Protein AF-A0A7S0MS37-F1 (afdb_monomer_lite)

Foldseek 3Di:
DDDDDDDDDDPPDDDPPDPPPPPPPPPDDPVLLVLLVVLLVLLVVLLVLLVVLLVVLVVLVVVQVPPPDPPHPDPVSLVSSLVSLVSSQVSLVSSVVSCVSSVVPVCPVSSVVSNVSSVVSNVVSVVVVVVVVVVVVVVVVVVVVVVD

Secondary structure (DSSP, 8-state):
-----------------------------HHHHHHHHHHHHHHHHHHHHHHHHHHHHHHHHHGGG-TTSS--S-HHHHHHHHHHHHHHHHHHHHHHHHHHHHT-GGGHHHHHHHHHHHHHHHHHHHHHHHHHHHHHHHHHHHHHHTT-

Organism: NCBI:txid233186

Radius of gyration: 31.48 Å; chains: 1; bounding box: 55×52×124 Å

Structure (mmCIF, N/CA/C/O backbone):
data_AF-A0A7S0MS37-F1
#
_entry.id   AF-A0A7S0MS37-F1
#
loop_
_atom_site.group_PDB
_atom_site.id
_atom_site.type_symbol
_atom_site.label_atom_id
_atom_site.label_alt_id
_atom_site.label_comp_id
_atom_site.label_asym_id
_atom_site.label_entity_id
_atom_site.label_seq_id
_atom_site.pdbx_PDB_ins_code
_atom_site.Cartn_x
_atom_site.Cartn_y
_atom_site.Cartn_z
_atom_site.occupancy
_atom_site.B_iso_or_equiv
_atom_site.auth_seq_id
_atom_site.auth_comp_id
_atom_site.auth_asym_id
_atom_site.auth_atom_id
_atom_site.pdbx_PDB_model_num
ATOM 1 N N . MET A 1 1 ? -21.665 42.068 79.254 1.00 34.69 1 MET A N 1
ATOM 2 C CA . MET A 1 1 ? -20.291 41.820 78.763 1.00 34.69 1 MET A CA 1
ATOM 3 C C . MET A 1 1 ? -20.378 41.298 77.334 1.00 34.69 1 MET A C 1
ATOM 5 O O . MET A 1 1 ? -21.134 40.360 77.167 1.00 34.69 1 MET A O 1
ATOM 9 N N . ARG A 1 2 ? -19.624 41.916 76.397 1.00 40.09 2 ARG A N 1
ATOM 10 C CA . ARG A 1 2 ? -19.041 41.404 75.119 1.00 40.09 2 ARG A CA 1
ATOM 11 C C . ARG A 1 2 ? -19.949 40.599 74.156 1.00 40.09 2 ARG A C 1
ATOM 13 O O . ARG A 1 2 ? -20.614 39.679 74.581 1.00 40.09 2 ARG A O 1
ATOM 20 N N . ALA A 1 3 ? -19.958 40.776 72.838 1.00 42.34 3 ALA A N 1
ATOM 21 C CA . ALA A 1 3 ? -19.304 41.685 71.903 1.00 42.34 3 ALA A CA 1
ATOM 22 C C . ALA A 1 3 ? -20.089 41.615 70.571 1.00 42.34 3 ALA A C 1
ATOM 24 O O . ALA A 1 3 ? -20.716 40.607 70.261 1.00 42.34 3 ALA A O 1
ATOM 25 N N . MET A 1 4 ? -20.045 42.704 69.807 1.00 51.28 4 MET A N 1
ATOM 26 C CA . MET A 1 4 ? -20.449 42.795 68.403 1.00 51.28 4 MET A CA 1
ATOM 27 C C . MET A 1 4 ? -19.570 41.873 67.546 1.00 51.28 4 MET A C 1
ATOM 29 O O . MET A 1 4 ? -18.357 42.059 67.563 1.00 51.28 4 MET A O 1
ATOM 33 N N . GLU A 1 5 ? -20.151 41.006 66.714 1.00 50.38 5 GLU A N 1
ATOM 34 C CA . GLU A 1 5 ? -19.481 40.518 65.501 1.00 50.38 5 GLU A CA 1
ATOM 35 C C . GLU A 1 5 ? -20.439 40.553 64.303 1.00 50.38 5 GLU A C 1
ATOM 37 O O . GLU A 1 5 ? -21.486 39.913 64.266 1.00 50.38 5 GLU A O 1
ATOM 42 N N . ARG A 1 6 ? -20.063 41.388 63.328 1.00 50.94 6 ARG A N 1
ATOM 43 C CA . ARG A 1 6 ? -20.602 41.453 61.968 1.00 50.94 6 ARG A CA 1
ATOM 44 C C . ARG A 1 6 ? -19.911 40.383 61.121 1.00 50.94 6 ARG A C 1
ATOM 46 O O . ARG A 1 6 ? -18.690 40.434 61.004 1.00 50.94 6 ARG A O 1
ATOM 53 N N . THR A 1 7 ? -20.663 39.565 60.392 1.00 54.66 7 THR A N 1
ATOM 54 C CA . THR A 1 7 ? -20.154 38.786 59.245 1.00 54.66 7 THR A CA 1
ATOM 55 C C . THR A 1 7 ? -21.229 38.772 58.150 1.00 54.66 7 THR A C 1
ATOM 57 O O . THR A 1 7 ? -22.256 38.121 58.256 1.00 54.66 7 THR A O 1
ATOM 60 N N . ARG A 1 8 ? -21.218 39.796 57.286 1.00 48.25 8 ARG A N 1
ATOM 61 C CA . ARG A 1 8 ? -20.788 39.757 55.870 1.00 48.25 8 ARG A CA 1
ATOM 62 C C . ARG A 1 8 ? -21.558 38.748 55.005 1.00 48.25 8 ARG A C 1
ATOM 64 O O . ARG A 1 8 ? -21.268 37.559 55.018 1.00 48.25 8 ARG A O 1
ATOM 71 N N . ASN A 1 9 ? -22.445 39.296 54.170 1.00 47.72 9 ASN A N 1
ATOM 72 C CA . ASN A 1 9 ? -22.920 38.679 52.934 1.00 47.72 9 ASN A CA 1
ATOM 73 C C . ASN A 1 9 ? -21.711 38.237 52.098 1.00 47.72 9 ASN A C 1
ATOM 75 O O . ASN A 1 9 ? -20.902 39.080 51.706 1.00 47.72 9 ASN A O 1
ATOM 79 N N . VAL A 1 10 ? -21.602 36.942 51.811 1.00 46.31 10 VAL A N 1
ATOM 80 C CA . VAL A 1 10 ? -20.760 36.450 50.721 1.00 46.31 10 VAL A CA 1
ATOM 81 C C . VAL A 1 10 ? -21.680 35.746 49.741 1.00 46.31 10 VAL A C 1
ATOM 83 O O . VAL A 1 10 ? -22.084 34.602 49.928 1.00 46.31 10 VAL A O 1
ATOM 86 N N . ASP A 1 11 ? -22.025 36.501 48.706 1.00 50.56 11 ASP A N 1
ATOM 87 C CA . ASP A 1 11 ? -22.553 36.007 47.448 1.00 50.56 11 ASP A CA 1
ATOM 88 C C . ASP A 1 11 ? -21.433 35.195 46.773 1.00 50.56 11 ASP A C 1
ATOM 90 O O . ASP A 1 11 ? -20.572 35.726 46.071 1.00 50.56 11 ASP A O 1
ATOM 94 N N . ALA A 1 12 ? -21.355 33.907 47.110 1.00 45.94 12 ALA A N 1
ATOM 95 C CA . ALA A 1 12 ? -20.412 32.966 46.525 1.00 45.94 12 ALA A CA 1
ATOM 96 C C . ALA A 1 12 ? -21.139 32.091 45.502 1.00 45.94 12 ALA A C 1
ATOM 98 O O . ALA A 1 12 ? -21.585 30.987 45.796 1.00 45.94 12 ALA A O 1
ATOM 99 N N . GLY A 1 13 ? -21.181 32.583 44.266 1.00 44.72 13 GLY A N 1
ATOM 100 C CA . GLY A 1 13 ? -20.962 31.708 43.119 1.00 44.72 13 GLY A CA 1
ATOM 101 C C . GLY A 1 13 ? -22.169 30.916 42.630 1.00 44.72 13 GLY A C 1
ATOM 102 O O . GLY A 1 13 ? -22.266 29.704 42.789 1.00 44.72 13 GLY A O 1
ATOM 103 N N . SER A 1 14 ? -23.022 31.621 41.893 1.00 47.72 14 SER A N 1
ATOM 104 C CA . SER A 1 14 ? -23.630 31.180 40.633 1.00 47.72 14 SER A CA 1
ATOM 105 C C . SER A 1 14 ? -22.994 29.920 39.994 1.00 47.72 14 SER A C 1
ATOM 107 O O . SER A 1 14 ? -21.791 29.893 39.736 1.00 47.72 14 SER A O 1
ATOM 109 N N . ARG A 1 15 ? -23.858 28.961 39.602 1.00 47.97 15 ARG A N 1
ATOM 110 C CA . ARG A 1 15 ? -23.644 27.810 38.678 1.00 47.97 15 ARG A CA 1
ATOM 111 C C . ARG A 1 15 ? -23.299 26.440 39.288 1.00 47.97 15 ARG A C 1
ATOM 113 O O . ARG A 1 15 ? -22.315 25.819 38.905 1.00 47.97 15 ARG A O 1
ATOM 120 N N . ILE A 1 16 ? -24.226 25.849 40.043 1.00 47.97 16 ILE A N 1
ATOM 121 C CA . ILE A 1 16 ? -24.364 24.375 40.105 1.00 47.97 16 ILE A CA 1
ATOM 122 C C . ILE A 1 16 ? -25.715 24.000 39.487 1.00 47.97 16 ILE A C 1
ATOM 124 O O . ILE A 1 16 ? -26.627 23.494 40.124 1.00 47.97 16 ILE A O 1
ATOM 128 N N . GLY A 1 17 ? -25.880 24.372 38.220 1.00 49.25 17 GLY A N 1
ATOM 129 C CA . GLY A 1 17 ? -27.143 24.276 37.494 1.00 49.25 17 GLY A CA 1
ATOM 130 C C . GLY A 1 17 ? -26.893 24.152 36.000 1.00 49.25 17 GLY A C 1
ATOM 131 O O . GLY A 1 17 ? -27.207 25.061 35.241 1.00 49.25 17 GLY A O 1
ATOM 132 N N . ARG A 1 18 ? -26.225 23.066 35.598 1.00 45.88 18 ARG A N 1
ATOM 133 C CA . ARG A 1 18 ? -26.276 22.440 34.262 1.00 45.88 18 ARG A CA 1
ATOM 134 C C . ARG A 1 18 ? -25.324 21.249 34.273 1.00 45.88 18 ARG A C 1
ATOM 136 O O . ARG A 1 18 ? -24.188 21.331 33.810 1.00 45.88 18 ARG A O 1
ATOM 143 N N . VAL A 1 19 ? -25.800 20.118 34.786 1.00 50.22 19 VAL A N 1
ATOM 144 C CA . VAL A 1 19 ? -25.269 18.832 34.331 1.00 50.22 19 VAL A CA 1
ATOM 145 C C . VAL A 1 19 ? -25.657 18.767 32.857 1.00 50.22 19 VAL A C 1
ATOM 147 O O . VAL A 1 19 ? -26.817 18.539 32.525 1.00 50.22 19 VAL A O 1
ATOM 150 N N . LYS A 1 20 ? -24.719 19.095 31.958 1.00 54.03 20 LYS A N 1
ATOM 151 C CA . LYS A 1 20 ? -24.870 18.738 30.544 1.00 54.03 20 LYS A CA 1
ATOM 152 C C . LYS A 1 20 ? -25.199 17.241 30.534 1.00 54.03 20 LYS A C 1
ATOM 154 O O . LYS A 1 20 ? -24.510 16.516 31.257 1.00 54.03 20 LYS A O 1
ATOM 159 N N . PRO A 1 21 ? -26.222 16.768 29.800 1.00 43.91 21 PRO A N 1
ATOM 160 C CA . PRO A 1 21 ? -26.435 15.335 29.679 1.00 43.91 21 PRO A CA 1
ATOM 161 C C . PRO A 1 21 ? -25.103 14.749 29.219 1.00 43.91 21 PRO A C 1
ATOM 163 O O . PRO A 1 21 ? -24.584 15.161 28.180 1.00 43.91 21 PRO A O 1
ATOM 166 N N . LYS A 1 22 ? -24.494 13.881 30.043 1.00 50.97 22 LYS A N 1
ATOM 167 C CA . LYS A 1 22 ? -23.395 13.037 29.581 1.00 50.97 22 LYS A CA 1
ATOM 168 C C . LYS A 1 22 ? -23.957 12.381 28.335 1.00 50.97 22 LYS A C 1
ATOM 170 O O . LYS A 1 22 ? -24.930 11.637 28.437 1.00 50.97 22 LYS A O 1
ATOM 175 N N . THR A 1 23 ? -23.420 12.751 27.178 1.00 46.72 23 THR A N 1
ATOM 176 C CA . THR A 1 23 ? -23.654 12.054 25.923 1.00 46.72 23 THR A CA 1
ATOM 177 C C . THR A 1 23 ? -23.518 10.586 26.277 1.00 46.72 23 THR A C 1
ATOM 179 O O . THR A 1 23 ? -22.459 10.191 26.766 1.00 46.72 23 THR A O 1
ATOM 182 N N . LEU A 1 24 ? -24.622 9.840 26.194 1.00 49.78 24 LEU A N 1
ATOM 183 C CA . LEU A 1 24 ? -24.645 8.407 26.441 1.00 49.78 24 LEU A CA 1
ATOM 184 C C . LEU A 1 24 ? -23.620 7.819 25.480 1.00 49.78 24 LEU A C 1
ATOM 186 O O . LEU A 1 24 ? -23.894 7.642 24.296 1.00 49.78 24 LEU A O 1
ATOM 190 N N . THR A 1 25 ? -22.402 7.609 25.973 1.00 58.94 25 THR A N 1
ATOM 191 C CA . THR A 1 25 ? -21.434 6.753 25.314 1.00 58.94 25 THR A CA 1
ATOM 192 C C . THR A 1 25 ? -22.172 5.442 25.103 1.00 58.94 25 THR A C 1
ATOM 194 O O . THR A 1 25 ? -22.705 4.925 26.092 1.00 58.94 25 THR A O 1
ATOM 197 N N . PRO A 1 26 ? -22.287 4.950 23.860 1.00 60.97 26 PRO A N 1
ATOM 198 C CA . PRO A 1 26 ? -22.947 3.682 23.608 1.00 60.97 26 PRO A CA 1
ATOM 199 C C . PRO A 1 26 ? -22.346 2.644 24.558 1.00 60.97 26 PRO A C 1
ATOM 201 O O . PRO A 1 26 ? -21.131 2.442 24.582 1.00 60.97 26 PRO A O 1
ATOM 204 N N . GLN A 1 27 ? -23.185 2.089 25.434 1.00 70.38 27 GLN A N 1
ATOM 205 C CA . GLN A 1 27 ? -22.766 1.070 26.387 1.00 70.38 27 GLN A CA 1
ATOM 206 C C . GLN A 1 27 ? -22.578 -0.223 25.602 1.00 70.38 27 GLN A C 1
ATOM 208 O O . GLN A 1 27 ? -23.505 -1.007 25.434 1.00 70.38 27 GLN A O 1
ATOM 213 N N . PHE A 1 28 ? -21.381 -0.396 25.054 1.00 72.25 28 PHE A N 1
ATOM 214 C CA . PHE A 1 28 ? -20.984 -1.640 24.414 1.00 72.25 28 PHE A CA 1
ATOM 215 C C . PHE A 1 28 ? -20.795 -2.715 25.475 1.00 72.25 28 PHE A C 1
ATOM 217 O O . PHE A 1 28 ? -20.225 -2.447 26.539 1.00 72.25 28 PHE A O 1
ATOM 224 N N . THR A 1 29 ? -21.235 -3.933 25.167 1.00 85.75 29 THR A N 1
ATOM 225 C CA . THR A 1 29 ? -20.902 -5.103 25.982 1.00 85.75 29 THR A CA 1
ATOM 226 C C . THR A 1 29 ? -19.388 -5.313 25.977 1.00 85.75 29 THR A C 1
ATOM 228 O O . THR A 1 29 ? -18.695 -4.890 25.049 1.00 85.75 29 THR A O 1
ATOM 231 N N . PHE A 1 30 ? -18.858 -5.970 27.009 1.00 86.19 30 PHE A N 1
ATOM 232 C CA . PHE A 1 30 ? -17.431 -6.302 27.076 1.00 86.19 30 PHE A CA 1
ATOM 233 C C . PHE A 1 30 ? -16.959 -7.040 25.808 1.00 86.19 30 PHE A C 1
ATOM 235 O O . PHE A 1 30 ? -15.959 -6.659 25.209 1.00 86.19 30 PHE A O 1
ATOM 242 N N . GLU A 1 31 ? -17.747 -8.006 25.329 1.00 87.19 31 GLU A N 1
ATOM 243 C CA . GLU A 1 31 ? -17.465 -8.755 24.096 1.00 87.19 31 GLU A CA 1
ATOM 244 C C . GLU A 1 31 ? -17.419 -7.875 22.837 1.00 87.19 31 GLU A C 1
ATOM 246 O O . GLU A 1 31 ? -16.690 -8.165 21.887 1.00 87.19 31 GLU A O 1
ATOM 251 N N . GLU A 1 32 ? -18.225 -6.814 22.778 1.00 86.81 32 GLU A N 1
ATOM 252 C CA . GLU A 1 32 ? -18.207 -5.883 21.651 1.00 86.81 32 GLU A CA 1
ATOM 253 C C . GLU A 1 32 ? -17.010 -4.927 21.733 1.00 86.81 32 GLU A C 1
ATOM 255 O O . GLU A 1 32 ? -16.397 -4.618 20.709 1.00 86.81 32 GLU A O 1
ATOM 260 N N . GLN A 1 33 ? -16.624 -4.507 22.941 1.00 87.12 33 GLN A N 1
ATOM 261 C CA . GLN A 1 33 ? -15.400 -3.730 23.154 1.00 87.12 33 GLN A CA 1
ATOM 262 C C . GLN A 1 33 ? -14.157 -4.533 22.757 1.00 87.12 33 GLN A C 1
ATOM 264 O O . GLN A 1 33 ? -13.297 -4.008 22.051 1.00 87.12 33 GLN A O 1
ATOM 269 N N . GLU A 1 34 ? -14.093 -5.810 23.135 1.00 89.81 34 GLU A N 1
ATOM 270 C CA . GLU A 1 34 ? -12.997 -6.710 22.772 1.00 89.81 34 GLU A CA 1
ATOM 271 C C . GLU A 1 34 ? -12.906 -6.912 21.253 1.00 89.81 34 GLU A C 1
ATOM 273 O O . GLU A 1 34 ? -11.831 -6.762 20.669 1.00 89.81 34 GLU A O 1
ATOM 278 N N . ARG A 1 35 ? -14.041 -7.153 20.578 1.00 89.25 35 ARG A N 1
ATOM 279 C CA . ARG A 1 35 ? -14.087 -7.264 19.109 1.00 89.25 35 ARG A CA 1
ATOM 280 C C . ARG A 1 35 ? -13.595 -5.999 18.409 1.00 89.25 35 ARG A C 1
ATOM 282 O O . ARG A 1 35 ? -12.826 -6.094 17.455 1.00 89.25 35 ARG A O 1
ATOM 289 N N . ARG A 1 36 ? -14.004 -4.820 18.884 1.00 89.81 36 ARG A N 1
ATOM 290 C CA . ARG A 1 36 ? -13.562 -3.531 18.323 1.00 89.81 36 ARG A CA 1
ATOM 291 C C . ARG A 1 36 ? -12.080 -3.274 18.571 1.00 89.81 36 ARG A C 1
ATOM 293 O O . ARG A 1 36 ? -11.400 -2.773 17.681 1.00 89.81 36 ARG A O 1
ATOM 300 N N . PHE A 1 37 ? -11.577 -3.624 19.753 1.00 91.06 37 PHE A N 1
ATOM 301 C CA . PHE A 1 37 ? -10.155 -3.513 20.067 1.00 91.06 37 PHE A CA 1
ATOM 302 C C . PHE A 1 37 ? -9.316 -4.420 19.164 1.00 91.06 37 PHE A C 1
ATOM 304 O O . PHE A 1 37 ? -8.343 -3.959 18.570 1.00 91.06 37 PHE A O 1
ATOM 311 N N . LYS A 1 38 ? -9.739 -5.677 18.986 1.00 94.31 38 LYS A N 1
ATOM 312 C CA . LYS A 1 38 ? -9.078 -6.617 18.079 1.00 94.31 38 LYS A CA 1
ATOM 313 C C . LYS A 1 38 ? -9.073 -6.106 16.639 1.00 94.31 38 LYS A C 1
ATOM 315 O O . LYS A 1 38 ? -8.008 -6.030 16.043 1.00 94.31 38 LYS A O 1
ATOM 320 N N . ALA A 1 39 ? -10.221 -5.660 16.125 1.00 91.94 39 ALA A N 1
ATOM 321 C CA . ALA A 1 39 ? -10.306 -5.074 14.787 1.00 91.94 39 ALA A CA 1
ATOM 322 C C . ALA A 1 39 ? -9.377 -3.856 14.634 1.00 91.94 39 ALA A C 1
ATOM 324 O O . ALA A 1 39 ? -8.700 -3.708 13.623 1.00 91.94 39 ALA A O 1
ATOM 325 N N . ARG A 1 40 ? -9.266 -3.000 15.657 1.00 94.12 40 ARG A N 1
ATOM 326 C CA . ARG A 1 40 ? -8.321 -1.874 15.629 1.00 94.12 40 ARG A CA 1
ATOM 327 C C . ARG A 1 40 ? -6.870 -2.350 15.547 1.00 94.12 40 ARG A C 1
ATOM 329 O O . ARG A 1 40 ? -6.130 -1.834 14.717 1.00 94.12 40 ARG A O 1
ATOM 336 N N . SER A 1 41 ? -6.486 -3.312 16.383 1.00 95.38 41 SER A N 1
ATOM 337 C CA . SER A 1 41 ? -5.135 -3.885 16.387 1.00 95.38 41 SER A CA 1
ATOM 338 C C . SER A 1 41 ? -4.800 -4.554 15.053 1.00 95.38 41 SER A C 1
ATOM 340 O O . SER A 1 41 ? -3.712 -4.354 14.521 1.00 95.38 41 SER A O 1
ATOM 342 N N . ASP A 1 42 ? -5.744 -5.308 14.486 1.00 95.81 42 ASP A N 1
ATOM 343 C CA . ASP A 1 42 ? -5.586 -5.950 13.181 1.00 95.81 42 ASP A CA 1
ATOM 344 C C . ASP A 1 42 ? -5.413 -4.888 12.083 1.00 95.81 42 ASP A C 1
ATOM 346 O O . ASP A 1 42 ? -4.531 -5.011 11.237 1.00 95.81 42 ASP A O 1
ATOM 350 N N . GLY A 1 43 ? -6.192 -3.801 12.122 1.00 94.38 43 GLY A N 1
ATOM 351 C CA . GLY A 1 43 ? -6.046 -2.675 11.198 1.00 94.38 43 GLY A CA 1
ATOM 352 C C . GLY A 1 43 ? -4.685 -1.978 11.293 1.00 94.38 43 GLY A C 1
ATOM 353 O O . GLY A 1 43 ? -4.090 -1.655 10.265 1.00 94.38 43 GLY A O 1
ATOM 354 N N . GLU A 1 44 ? -4.158 -1.777 12.505 1.00 94.31 44 GLU A N 1
ATOM 355 C CA . GLU A 1 44 ? -2.816 -1.210 12.713 1.00 94.31 44 GLU A CA 1
ATOM 356 C C . GLU A 1 44 ? -1.736 -2.113 12.111 1.00 94.31 44 GLU A C 1
ATOM 358 O O . GLU A 1 44 ? -0.896 -1.635 11.349 1.00 94.31 44 GLU A O 1
ATOM 363 N N . HIS A 1 45 ? -1.827 -3.422 12.347 1.00 96.56 45 HIS A N 1
ATOM 364 C CA . HIS A 1 45 ? -0.895 -4.387 11.771 1.00 96.56 45 HIS A CA 1
ATOM 365 C C . HIS A 1 45 ? -0.924 -4.391 10.234 1.00 96.56 45 HIS A C 1
ATOM 367 O O . HIS A 1 45 ? 0.120 -4.444 9.585 1.00 96.56 45 HIS A O 1
ATOM 373 N N . ARG A 1 46 ? -2.111 -4.277 9.627 1.00 95.25 46 ARG A N 1
ATOM 374 C CA . ARG A 1 46 ? -2.254 -4.193 8.164 1.00 95.25 46 ARG A CA 1
ATOM 375 C C . ARG A 1 46 ? -1.627 -2.925 7.587 1.00 95.25 46 ARG A C 1
ATOM 377 O O . ARG A 1 46 ? -0.993 -2.991 6.538 1.00 95.25 46 ARG A O 1
ATOM 384 N N . ILE A 1 47 ? -1.728 -1.789 8.276 1.00 94.25 47 ILE A N 1
ATOM 385 C CA . ILE A 1 47 ? -1.026 -0.562 7.864 1.00 94.25 47 ILE A CA 1
ATOM 386 C C . ILE A 1 47 ? 0.490 -0.721 7.957 1.00 94.25 47 ILE A C 1
ATOM 388 O O . ILE A 1 47 ? 1.203 -0.282 7.056 1.00 94.25 47 ILE A O 1
ATOM 392 N N . GLU A 1 48 ? 0.999 -1.347 9.016 1.00 95.25 48 GLU A N 1
ATOM 393 C CA . GLU A 1 48 ? 2.433 -1.627 9.135 1.00 95.25 48 GLU A CA 1
ATOM 394 C C . GLU A 1 48 ? 2.929 -2.502 7.978 1.00 95.25 48 GLU A C 1
ATOM 396 O O . GLU A 1 48 ? 3.952 -2.189 7.368 1.00 95.25 48 GLU A O 1
ATOM 401 N N . GLN A 1 49 ? 2.172 -3.543 7.618 1.00 95.88 49 GLN A N 1
ATOM 402 C CA . GLN A 1 49 ? 2.468 -4.388 6.458 1.00 95.88 49 GLN A CA 1
ATOM 403 C C . GLN A 1 49 ? 2.431 -3.598 5.143 1.00 95.88 49 GLN A C 1
ATOM 405 O O . GLN A 1 49 ? 3.351 -3.717 4.335 1.00 95.88 49 GLN A O 1
ATOM 410 N N . ALA A 1 50 ? 1.419 -2.750 4.935 1.00 93.94 50 ALA A N 1
ATOM 411 C CA . ALA A 1 50 ? 1.344 -1.901 3.747 1.00 93.94 50 ALA A CA 1
ATOM 412 C C . ALA A 1 50 ? 2.570 -0.981 3.633 1.00 93.94 50 ALA A C 1
ATOM 414 O O . ALA A 1 50 ? 3.229 -0.946 2.595 1.00 93.94 50 ALA A O 1
ATOM 415 N N . ASN A 1 51 ? 2.935 -0.299 4.720 1.00 93.62 51 ASN A N 1
ATOM 416 C CA . ASN A 1 51 ? 4.117 0.561 4.763 1.00 93.62 51 ASN A CA 1
ATOM 417 C C . ASN A 1 51 ? 5.415 -0.217 4.521 1.00 93.62 51 ASN A C 1
ATOM 419 O O . ASN A 1 51 ? 6.322 0.292 3.861 1.00 93.62 51 ASN A O 1
ATOM 423 N N . HIS A 1 52 ? 5.503 -1.453 5.015 1.00 95.75 52 HIS A N 1
ATOM 424 C CA . HIS A 1 52 ? 6.639 -2.328 4.750 1.00 95.75 52 HIS A CA 1
ATOM 425 C C . HIS A 1 52 ? 6.786 -2.633 3.254 1.00 95.75 52 HIS A C 1
ATOM 427 O O . HIS A 1 52 ? 7.875 -2.468 2.705 1.00 95.75 52 HIS A O 1
ATOM 433 N N . PHE A 1 53 ? 5.697 -3.004 2.576 1.00 94.62 53 PHE A N 1
ATOM 434 C CA . PHE A 1 53 ? 5.720 -3.256 1.134 1.00 94.62 53 PHE A CA 1
ATOM 435 C C . PHE A 1 53 ? 6.033 -1.996 0.321 1.00 94.62 53 PHE A C 1
ATOM 437 O O . PHE A 1 53 ? 6.816 -2.066 -0.624 1.00 94.62 53 PHE A O 1
ATOM 444 N N . ILE A 1 54 ? 5.514 -0.828 0.719 1.00 91.56 54 ILE A N 1
ATOM 445 C CA . ILE A 1 54 ? 5.864 0.458 0.090 1.00 91.56 54 ILE A CA 1
ATOM 446 C C . ILE A 1 54 ? 7.362 0.741 0.241 1.00 91.56 54 ILE A C 1
ATOM 448 O O . ILE A 1 54 ? 8.016 1.140 -0.724 1.00 91.56 54 ILE A O 1
ATOM 452 N N . ALA A 1 55 ? 7.931 0.519 1.429 1.00 91.94 55 ALA A N 1
ATOM 453 C CA . ALA A 1 55 ? 9.355 0.729 1.673 1.00 91.94 55 ALA A CA 1
ATOM 454 C C . ALA A 1 55 ? 10.220 -0.229 0.841 1.00 91.94 55 ALA A C 1
ATOM 456 O O . ALA A 1 55 ? 11.220 0.198 0.257 1.00 91.94 55 ALA A O 1
ATOM 457 N N . GLN A 1 56 ? 9.818 -1.498 0.727 1.00 91.38 56 GLN A N 1
ATOM 458 C CA . GLN A 1 56 ? 10.471 -2.460 -0.161 1.00 91.38 56 GLN A CA 1
ATOM 459 C C . GLN A 1 56 ? 10.391 -2.007 -1.619 1.00 91.38 56 GLN A C 1
ATOM 461 O O . GLN A 1 56 ? 11.425 -1.922 -2.272 1.00 91.38 56 GLN A O 1
ATOM 466 N N . ALA A 1 57 ? 9.209 -1.624 -2.107 1.00 88.75 57 ALA A N 1
ATOM 467 C CA . ALA A 1 57 ? 9.023 -1.128 -3.469 1.00 88.75 57 ALA A CA 1
ATOM 468 C C . ALA A 1 57 ? 9.912 0.095 -3.765 1.00 88.75 57 ALA A C 1
ATOM 470 O O . ALA A 1 57 ? 10.551 0.155 -4.813 1.00 88.75 57 ALA A O 1
ATOM 471 N N . CYS A 1 58 ? 10.021 1.039 -2.824 1.00 85.56 58 CYS A N 1
ATOM 472 C CA . CYS A 1 58 ? 10.920 2.191 -2.949 1.00 85.56 58 CYS A CA 1
ATOM 473 C C . CYS A 1 58 ? 12.402 1.787 -2.957 1.00 85.56 58 CYS A C 1
ATOM 475 O O . CYS A 1 58 ? 13.191 2.371 -3.695 1.00 85.56 58 CYS A O 1
ATOM 477 N N . THR A 1 59 ? 12.782 0.798 -2.145 1.00 86.19 59 THR A N 1
ATOM 478 C CA . THR A 1 59 ? 14.163 0.296 -2.082 1.00 86.19 59 THR A CA 1
ATOM 479 C C . THR A 1 59 ? 14.544 -0.379 -3.394 1.00 86.19 59 THR A C 1
ATOM 481 O O . THR A 1 59 ? 15.580 -0.056 -3.966 1.00 86.19 59 THR A O 1
ATOM 484 N N . GLU A 1 60 ? 13.677 -1.248 -3.911 1.00 82.94 60 GLU A N 1
ATOM 485 C CA . GLU A 1 60 ? 13.849 -1.913 -5.206 1.00 82.94 60 GLU A CA 1
ATOM 486 C C . GLU A 1 60 ? 13.947 -0.885 -6.343 1.00 82.94 60 GLU A C 1
ATOM 488 O O . GLU A 1 60 ? 14.851 -0.960 -7.169 1.00 82.94 60 GLU A O 1
ATOM 493 N N . ALA A 1 61 ? 13.102 0.151 -6.325 1.00 77.00 61 ALA A N 1
ATOM 494 C CA . ALA A 1 61 ? 13.185 1.257 -7.278 1.00 77.00 61 ALA A CA 1
ATOM 495 C C . ALA A 1 61 ? 14.483 2.077 -7.148 1.00 77.00 61 ALA A C 1
ATOM 497 O O . ALA A 1 61 ? 14.960 2.629 -8.133 1.00 77.00 61 ALA A O 1
ATOM 498 N N . SER A 1 62 ? 15.088 2.166 -5.959 1.00 76.44 62 SER A N 1
ATOM 499 C CA . SER A 1 62 ? 16.322 2.940 -5.761 1.00 76.44 62 SER A CA 1
ATOM 500 C C . SER A 1 62 ? 17.563 2.311 -6.400 1.00 76.44 62 SER A C 1
ATOM 502 O O . SER A 1 62 ? 18.521 3.029 -6.690 1.00 76.44 62 SER A O 1
ATOM 504 N N . PHE A 1 63 ? 17.541 1.000 -6.673 1.00 69.06 63 PHE A N 1
ATOM 505 C CA . PHE A 1 63 ? 18.623 0.326 -7.395 1.00 69.06 63 PHE A CA 1
ATOM 506 C C . PHE A 1 63 ? 18.781 0.829 -8.836 1.00 69.06 63 PHE A C 1
ATOM 508 O O . PHE A 1 63 ? 19.851 0.650 -9.414 1.00 69.06 63 PHE A O 1
ATOM 515 N N . ASP A 1 64 ? 17.778 1.520 -9.385 1.00 63.00 64 ASP A N 1
ATOM 516 C CA . ASP A 1 64 ? 17.876 2.205 -10.676 1.00 63.00 64 ASP A CA 1
ATOM 517 C C . ASP A 1 64 ? 18.882 3.366 -10.673 1.00 63.00 64 ASP A C 1
ATOM 519 O O . ASP A 1 64 ? 19.616 3.588 -11.633 1.00 63.00 64 ASP A O 1
ATOM 523 N N . ALA A 1 65 ? 18.990 4.090 -9.558 1.00 61.59 65 ALA A N 1
ATOM 524 C CA . ALA A 1 65 ? 19.837 5.275 -9.474 1.00 61.59 65 ALA A CA 1
ATOM 525 C C . ALA A 1 65 ? 21.343 4.954 -9.379 1.00 61.59 65 ALA A C 1
ATOM 527 O O . ALA A 1 65 ? 22.143 5.869 -9.172 1.00 61.59 65 ALA A O 1
ATOM 528 N N . ILE A 1 66 ? 21.749 3.681 -9.489 1.00 63.50 66 ILE A N 1
ATOM 529 C CA . ILE A 1 66 ? 23.135 3.229 -9.321 1.00 63.50 66 ILE A CA 1
ATOM 530 C C . ILE A 1 66 ? 23.774 2.978 -10.704 1.00 63.50 66 ILE A C 1
ATOM 532 O O . ILE A 1 66 ? 23.623 1.898 -11.275 1.00 63.50 66 ILE A O 1
ATOM 536 N N . PRO A 1 67 ? 24.563 3.929 -11.242 1.00 53.03 67 PRO A N 1
ATOM 537 C CA . PRO A 1 67 ? 24.990 3.948 -12.647 1.00 53.03 67 PRO A CA 1
ATOM 538 C C . PRO A 1 67 ? 26.036 2.892 -13.063 1.00 53.03 67 PRO A C 1
ATOM 540 O O . PRO A 1 67 ? 26.499 2.922 -14.200 1.00 53.03 67 PRO A O 1
ATOM 543 N N . PHE A 1 68 ? 26.441 1.971 -12.181 1.00 51.62 68 PHE A N 1
ATOM 544 C CA . PHE A 1 68 ? 27.573 1.056 -12.420 1.00 51.62 68 PHE A CA 1
ATOM 545 C C . PHE A 1 68 ? 27.251 -0.438 -12.294 1.00 51.62 68 PHE A C 1
ATOM 547 O O . PHE A 1 68 ? 28.153 -1.263 -12.441 1.00 51.62 68 PHE A O 1
ATOM 554 N N . LEU A 1 69 ? 25.993 -0.813 -12.049 1.00 53.56 69 LEU A N 1
ATOM 555 C CA . LEU A 1 69 ? 25.589 -2.219 -12.049 1.00 53.56 69 LEU A CA 1
ATOM 556 C C . LEU A 1 69 ? 25.085 -2.619 -13.446 1.00 53.56 69 LEU A C 1
ATOM 558 O O . LEU A 1 69 ? 24.109 -2.044 -13.929 1.00 53.56 69 LEU A O 1
ATOM 562 N N . PRO A 1 70 ? 25.729 -3.589 -14.125 1.00 40.84 70 PRO A N 1
ATOM 563 C CA . PRO A 1 70 ? 25.222 -4.132 -15.377 1.00 40.84 70 PRO A CA 1
ATOM 564 C C . PRO A 1 70 ? 23.948 -4.927 -15.070 1.00 40.84 70 PRO A C 1
ATOM 566 O O . PRO A 1 70 ? 24.003 -6.067 -14.621 1.00 40.84 70 PRO A O 1
ATOM 569 N N . GLY A 1 71 ? 22.803 -4.272 -15.244 1.00 48.66 71 GLY A N 1
ATOM 570 C CA . GLY A 1 71 ? 21.501 -4.777 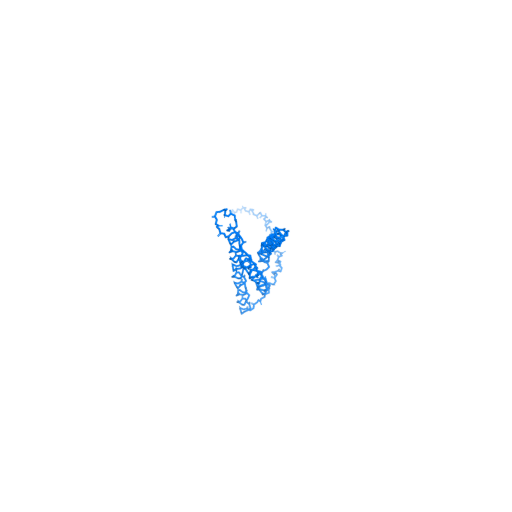-14.808 1.00 48.66 71 GLY A CA 1
ATOM 571 C C . GLY A 1 71 ? 20.531 -3.643 -14.493 1.00 48.66 71 GLY A C 1
ATOM 572 O O . GLY A 1 71 ? 19.828 -3.712 -13.491 1.00 48.66 71 GLY A O 1
ATOM 573 N N . CYS A 1 72 ? 20.554 -2.595 -15.325 1.00 53.88 72 CYS A N 1
ATOM 574 C CA . CYS A 1 72 ? 19.581 -1.503 -15.350 1.00 53.88 72 CYS A CA 1
ATOM 575 C C . CYS A 1 72 ? 18.162 -2.055 -15.168 1.00 53.88 72 CYS A C 1
ATOM 577 O O . CYS A 1 72 ? 17.914 -3.158 -15.659 1.00 53.88 72 CYS A O 1
ATOM 579 N N . TRP A 1 73 ? 17.280 -1.292 -14.508 1.00 63.44 73 TRP A N 1
ATOM 580 C C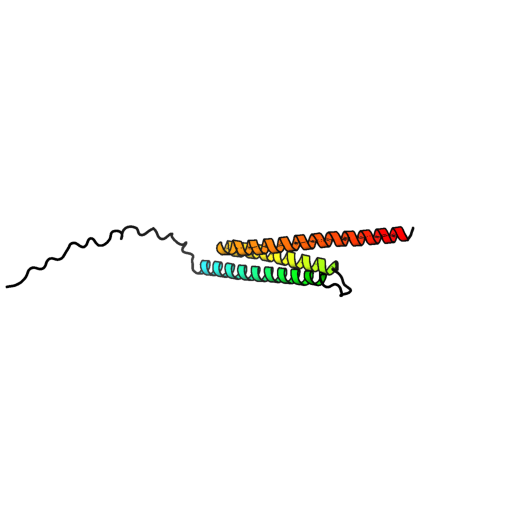A . TRP A 1 73 ? 15.854 -1.579 -14.287 1.00 63.44 73 TRP A CA 1
ATOM 581 C C . TRP A 1 73 ? 15.311 -2.625 -15.278 1.00 63.44 73 TRP A C 1
ATOM 583 O O . TRP A 1 73 ? 15.127 -2.364 -16.467 1.00 63.44 73 TRP A O 1
ATOM 593 N N . THR A 1 74 ? 15.228 -3.879 -14.824 1.00 69.75 74 THR A N 1
ATOM 594 C CA . THR A 1 74 ? 14.773 -4.984 -15.668 1.00 69.75 74 THR A CA 1
ATOM 595 C C . THR A 1 74 ? 13.257 -5.074 -15.575 1.00 69.75 74 THR A C 1
ATOM 597 O O . THR A 1 74 ? 12.667 -4.778 -14.534 1.00 69.75 74 THR A O 1
ATOM 600 N N . LEU A 1 75 ? 12.619 -5.587 -16.628 1.00 70.94 75 LEU A N 1
ATOM 601 C CA . LEU A 1 75 ? 11.181 -5.879 -16.623 1.00 70.94 75 LEU A CA 1
ATOM 602 C C 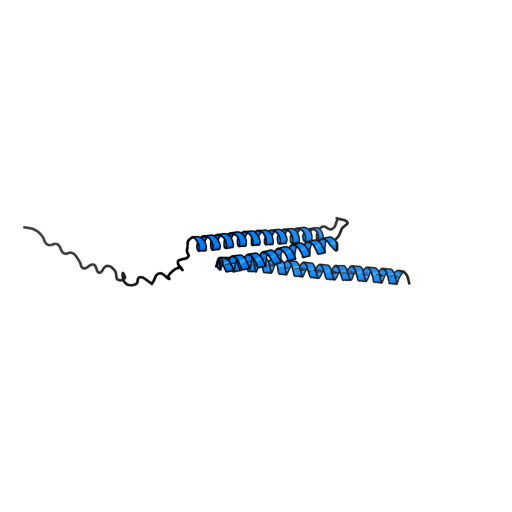. LEU A 1 75 ? 10.764 -6.739 -15.404 1.00 70.94 75 LEU A C 1
ATOM 604 O O . LEU A 1 75 ? 9.655 -6.619 -14.881 1.00 70.94 75 LEU A O 1
ATOM 608 N N . GLU A 1 76 ? 11.666 -7.601 -14.928 1.00 78.19 76 GLU A N 1
ATOM 609 C CA . GLU A 1 76 ? 11.475 -8.425 -13.731 1.00 78.19 76 GLU A CA 1
ATOM 610 C C . GLU A 1 76 ? 11.439 -7.584 -12.447 1.00 78.19 76 GLU A C 1
ATOM 612 O O . GLU A 1 76 ? 10.543 -7.768 -11.620 1.00 78.19 76 GLU A O 1
ATOM 617 N N . LEU A 1 77 ? 12.359 -6.622 -12.298 1.00 79.75 77 LEU A N 1
ATOM 618 C CA . LEU A 1 77 ? 12.360 -5.675 -11.180 1.00 79.75 77 LEU A CA 1
ATOM 619 C C . LEU A 1 77 ? 11.096 -4.808 -11.200 1.00 79.75 77 LEU A C 1
ATOM 621 O O . LEU A 1 77 ? 10.484 -4.585 -10.157 1.00 79.75 77 LEU A O 1
ATOM 625 N N . HIS A 1 78 ? 10.659 -4.388 -12.391 1.00 79.50 78 HIS A N 1
ATOM 626 C CA . HIS A 1 78 ? 9.413 -3.647 -12.582 1.00 79.50 78 HIS A CA 1
ATOM 627 C C . HIS A 1 78 ? 8.196 -4.428 -12.082 1.00 79.50 78 HIS A C 1
ATOM 629 O O . HIS A 1 78 ? 7.423 -3.956 -11.246 1.00 79.50 78 HIS A O 1
ATOM 635 N N . THR A 1 79 ? 8.085 -5.674 -12.537 1.00 83.69 79 THR A N 1
ATOM 636 C CA . THR A 1 79 ? 7.004 -6.581 -12.150 1.00 83.69 79 THR A CA 1
ATOM 637 C C . THR A 1 79 ? 6.987 -6.799 -10.639 1.00 83.69 79 THR A C 1
ATOM 639 O O . THR A 1 79 ? 5.923 -6.758 -10.025 1.00 83.69 79 THR A O 1
ATOM 642 N N . LYS A 1 80 ? 8.162 -6.964 -10.019 1.00 87.19 80 LYS A N 1
ATOM 643 C CA . LYS A 1 80 ? 8.291 -7.108 -8.564 1.00 87.19 80 LYS A CA 1
ATOM 644 C C . LYS A 1 80 ? 7.822 -5.856 -7.817 1.00 87.19 80 LYS A C 1
ATOM 646 O O . LYS A 1 80 ? 7.089 -5.975 -6.839 1.00 87.19 80 LYS A O 1
ATOM 651 N N . VAL A 1 81 ? 8.208 -4.662 -8.272 1.00 89.12 81 VAL A N 1
ATOM 652 C CA . VAL A 1 81 ? 7.769 -3.390 -7.672 1.00 89.12 81 VAL A CA 1
ATOM 653 C C . VAL A 1 81 ? 6.250 -3.242 -7.759 1.00 89.12 81 VAL A C 1
ATOM 655 O O . VAL A 1 81 ? 5.622 -2.923 -6.753 1.00 89.12 81 VAL A O 1
ATOM 658 N N . LEU A 1 82 ? 5.647 -3.527 -8.918 1.00 89.62 82 LEU A N 1
ATOM 659 C CA . LEU A 1 82 ? 4.190 -3.486 -9.074 1.00 89.62 82 LEU A CA 1
ATOM 660 C C . LEU A 1 82 ? 3.484 -4.469 -8.133 1.00 89.62 82 LEU A C 1
ATOM 662 O O . LEU A 1 82 ? 2.563 -4.072 -7.429 1.00 89.62 82 LEU A O 1
ATOM 666 N N . GLN A 1 83 ? 3.968 -5.711 -8.040 1.00 91.88 83 GLN A N 1
ATOM 667 C CA . GLN A 1 83 ? 3.409 -6.714 -7.127 1.00 91.88 83 GLN A CA 1
ATOM 668 C C . GLN A 1 83 ? 3.459 -6.265 -5.660 1.00 91.88 83 GLN A C 1
ATOM 670 O O . GLN A 1 83 ? 2.496 -6.454 -4.921 1.00 91.88 83 GLN A O 1
ATOM 675 N N . LEU A 1 84 ? 4.563 -5.648 -5.225 1.00 93.50 84 LEU A N 1
ATOM 676 C CA . LEU A 1 84 ? 4.679 -5.106 -3.868 1.00 93.50 84 LEU A CA 1
ATOM 677 C C . LEU A 1 84 ? 3.671 -3.975 -3.618 1.00 93.50 84 LEU A C 1
ATOM 679 O O . LEU A 1 84 ? 3.078 -3.902 -2.543 1.00 93.50 84 LEU A O 1
ATOM 683 N N . LEU A 1 85 ? 3.453 -3.105 -4.605 1.00 93.56 85 LEU A N 1
ATOM 684 C CA . LEU A 1 85 ? 2.484 -2.013 -4.502 1.00 93.56 85 LEU A CA 1
ATOM 685 C C . LEU A 1 85 ? 1.032 -2.511 -4.521 1.00 93.56 85 LEU A C 1
ATOM 687 O O . LEU A 1 85 ? 0.200 -1.969 -3.792 1.00 93.56 85 LEU A O 1
ATOM 691 N N . ASP A 1 86 ? 0.737 -3.574 -5.269 1.00 94.12 86 ASP A N 1
ATOM 692 C CA . ASP A 1 86 ? -0.567 -4.241 -5.236 1.00 94.12 86 ASP A CA 1
ATOM 693 C C . ASP A 1 86 ? -0.848 -4.830 -3.846 1.00 94.12 86 ASP A C 1
ATOM 695 O O . ASP A 1 86 ? -1.899 -4.553 -3.258 1.00 94.12 86 ASP A O 1
ATOM 699 N N . LEU A 1 87 ? 0.127 -5.535 -3.259 1.00 95.50 87 LEU A N 1
ATOM 700 C CA . LEU A 1 87 ? 0.034 -6.053 -1.888 1.00 95.50 87 LEU A CA 1
ATOM 701 C C . LEU A 1 87 ? -0.135 -4.929 -0.856 1.00 95.50 87 LEU A C 1
ATOM 703 O O . LEU A 1 87 ? -0.913 -5.065 0.093 1.00 95.50 87 LEU A O 1
ATOM 707 N N . ALA A 1 88 ? 0.557 -3.800 -1.027 1.00 94.88 88 ALA A N 1
ATOM 708 C CA . ALA A 1 88 ? 0.373 -2.634 -0.166 1.00 94.88 88 ALA A CA 1
ATOM 709 C C . ALA A 1 88 ? -1.062 -2.086 -0.250 1.00 94.88 88 ALA A C 1
ATOM 711 O O . ALA A 1 88 ? -1.673 -1.778 0.777 1.00 94.88 88 ALA A O 1
ATOM 712 N N . ASN A 1 89 ? -1.624 -2.009 -1.459 1.00 94.62 89 ASN A N 1
ATOM 713 C CA . ASN A 1 89 ? -2.982 -1.527 -1.695 1.00 94.62 89 ASN A CA 1
ATOM 714 C C . ASN A 1 89 ? -4.043 -2.457 -1.081 1.00 94.62 89 ASN A C 1
ATOM 716 O O . ASN A 1 89 ? -4.998 -1.986 -0.459 1.00 94.62 89 ASN A O 1
ATOM 720 N N . GLU A 1 90 ? -3.873 -3.774 -1.212 1.00 95.69 90 GLU A N 1
ATOM 721 C CA . GLU A 1 90 ? -4.736 -4.766 -0.560 1.00 95.69 90 GLU A CA 1
ATOM 722 C C . GLU A 1 90 ? -4.726 -4.596 0.961 1.00 95.69 90 GLU A C 1
ATOM 724 O O . GLU A 1 90 ? -5.785 -4.459 1.578 1.00 95.69 90 GLU A O 1
ATOM 729 N N . ASN A 1 91 ? -3.540 -4.469 1.561 1.00 95.44 91 ASN A N 1
ATOM 730 C CA . ASN A 1 91 ? -3.415 -4.247 3.000 1.00 95.44 91 ASN A CA 1
ATOM 731 C C . ASN A 1 91 ? -4.024 -2.910 3.451 1.00 95.44 91 ASN A C 1
ATOM 733 O O . ASN A 1 91 ? -4.645 -2.851 4.512 1.00 95.44 91 ASN A O 1
ATOM 737 N N . CYS A 1 92 ? -3.945 -1.851 2.637 1.00 94.31 92 CYS A N 1
ATOM 738 C CA . CYS A 1 92 ? -4.628 -0.585 2.922 1.00 94.31 92 CYS A CA 1
ATOM 739 C C . CYS A 1 92 ? -6.161 -0.728 2.923 1.00 94.31 92 CYS A C 1
ATOM 741 O O . CYS A 1 92 ? -6.831 -0.144 3.778 1.00 94.31 92 CYS A O 1
ATOM 743 N N . LYS A 1 93 ? -6.732 -1.500 1.986 1.00 95.19 93 LYS A N 1
ATOM 744 C CA . LYS A 1 93 ? -8.183 -1.773 1.920 1.00 95.19 93 LYS A CA 1
ATOM 745 C C . LYS A 1 93 ? -8.656 -2.624 3.099 1.00 95.19 93 LYS A C 1
ATOM 747 O O . LYS A 1 93 ? -9.711 -2.363 3.683 1.00 95.19 93 LYS A O 1
ATOM 752 N N . GLU A 1 94 ? -7.872 -3.629 3.475 1.00 94.50 94 GLU A N 1
ATOM 753 C CA . GLU A 1 94 ? -8.164 -4.459 4.642 1.00 94.50 94 GLU A CA 1
ATOM 754 C C . GLU A 1 94 ? -8.079 -3.645 5.936 1.00 94.50 94 GLU A C 1
ATOM 756 O O . GLU A 1 94 ? -9.003 -3.701 6.748 1.00 94.50 94 GLU A O 1
ATOM 761 N N . ALA A 1 95 ? -7.041 -2.818 6.099 1.00 94.00 95 ALA A N 1
ATOM 762 C CA . ALA A 1 95 ? -6.907 -1.914 7.238 1.00 94.00 95 ALA A CA 1
ATOM 763 C C . ALA A 1 95 ? -8.102 -0.959 7.368 1.00 94.00 95 ALA A C 1
ATOM 765 O O . ALA A 1 95 ? -8.654 -0.796 8.455 1.00 94.00 95 ALA A O 1
ATOM 766 N N . GLU A 1 96 ? -8.541 -0.362 6.258 1.00 94.19 96 GLU A N 1
ATOM 767 C CA . GLU A 1 96 ? -9.724 0.500 6.223 1.00 94.19 96 GLU A CA 1
ATOM 768 C C . GLU A 1 96 ? -10.970 -0.228 6.734 1.00 94.19 96 GLU A C 1
ATOM 770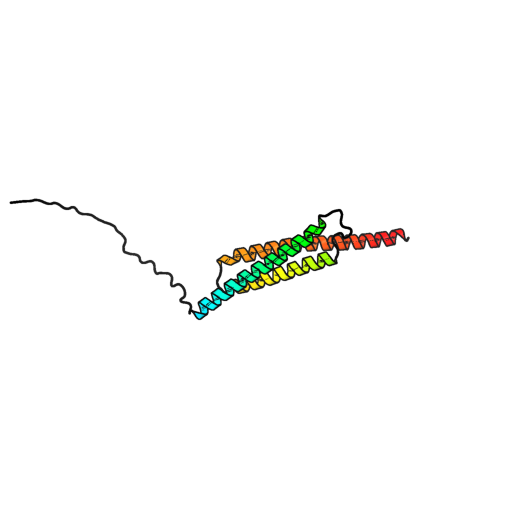 O O . GLU A 1 96 ? -11.681 0.277 7.604 1.00 94.19 96 GLU A O 1
ATOM 775 N N . THR A 1 97 ? -11.196 -1.451 6.252 1.00 94.75 97 THR A N 1
ATOM 776 C CA . THR A 1 97 ? -12.331 -2.286 6.665 1.00 94.75 97 THR A CA 1
ATOM 777 C C . THR A 1 97 ? -12.279 -2.598 8.165 1.00 94.75 97 THR A C 1
ATOM 779 O O . THR A 1 97 ? -13.297 -2.516 8.864 1.00 94.75 97 THR A O 1
ATOM 782 N N . GLN A 1 98 ? -11.088 -2.900 8.686 1.00 93.69 98 GLN A N 1
ATOM 783 C CA . GLN A 1 98 ? -10.866 -3.173 10.105 1.00 93.69 98 GLN A CA 1
ATOM 784 C C . GLN A 1 98 ? -11.099 -1.932 10.980 1.00 93.69 98 GLN A C 1
ATOM 786 O O . GLN A 1 98 ? -11.795 -2.008 11.996 1.00 93.69 98 GLN A O 1
ATOM 791 N N . PHE A 1 99 ? -10.622 -0.756 10.564 1.00 94.00 99 PHE A N 1
ATOM 792 C CA . PHE A 1 99 ? -10.855 0.490 11.300 1.00 94.00 99 PHE A CA 1
ATOM 793 C C . PHE A 1 99 ? -12.314 0.941 11.272 1.00 94.00 99 PHE A C 1
ATOM 795 O O . PHE A 1 99 ? -12.818 1.417 12.293 1.00 94.00 99 PHE A O 1
ATOM 802 N N . ILE A 1 100 ? -13.015 0.749 10.150 1.00 92.00 100 ILE A N 1
ATOM 803 C CA . ILE A 1 100 ? -14.461 0.989 10.062 1.00 92.00 100 ILE A CA 1
ATOM 804 C C . ILE A 1 100 ? -15.198 0.085 11.055 1.00 92.00 100 ILE A C 1
ATOM 806 O O . ILE A 1 100 ? -16.023 0.573 11.829 1.00 92.00 100 ILE A O 1
ATOM 810 N N . THR A 1 101 ? -14.844 -1.203 11.098 1.00 90.25 101 THR A N 1
ATOM 811 C CA . THR A 1 101 ? -15.434 -2.186 12.023 1.00 90.25 101 THR A CA 1
ATOM 812 C C . THR A 1 101 ? -15.155 -1.838 13.489 1.00 90.25 101 THR A C 1
ATOM 814 O O . THR A 1 101 ? -16.040 -1.938 14.339 1.00 90.25 101 THR A O 1
ATOM 817 N N . ALA A 1 102 ? -13.950 -1.352 13.795 1.00 88.56 102 ALA A N 1
ATOM 818 C CA . ALA A 1 102 ? -13.582 -0.878 15.127 1.00 88.56 102 ALA A CA 1
ATOM 819 C C . ALA A 1 102 ? -14.257 0.453 15.521 1.00 88.56 102 ALA A C 1
ATOM 821 O O . ALA A 1 102 ? -14.280 0.814 16.700 1.00 88.56 102 ALA A O 1
ATOM 822 N N . GLY A 1 103 ? -14.791 1.209 14.553 1.00 88.38 103 GLY A N 1
ATOM 823 C CA . GLY A 1 103 ? -15.250 2.587 14.751 1.00 88.38 103 GLY A CA 1
ATOM 824 C C . GLY A 1 103 ? -14.107 3.589 14.973 1.00 88.38 103 GLY A C 1
ATOM 825 O O . GLY A 1 103 ? -14.331 4.662 15.537 1.00 88.38 103 GLY A O 1
ATOM 826 N N . ALA A 1 104 ? -12.888 3.251 14.546 1.00 88.88 104 ALA A N 1
ATOM 827 C CA . ALA A 1 104 ? -11.658 4.015 14.751 1.00 88.88 104 ALA A CA 1
ATOM 828 C C . ALA A 1 104 ? -11.502 5.146 13.717 1.00 88.88 104 ALA A C 1
ATOM 830 O O . ALA A 1 104 ? -10.660 5.093 12.823 1.00 88.88 104 ALA A O 1
ATOM 831 N N . LYS A 1 105 ? -12.332 6.191 13.829 1.00 87.75 105 LYS A N 1
ATOM 832 C CA . LYS A 1 105 ? -12.313 7.337 12.895 1.00 87.75 105 LYS A CA 1
ATOM 833 C C . LYS A 1 105 ? -10.991 8.107 12.898 1.00 87.75 105 LYS A C 1
ATOM 835 O O . LYS A 1 105 ? -10.621 8.677 11.881 1.00 87.75 105 LYS A O 1
ATOM 840 N N . ASP A 1 106 ? -10.277 8.091 14.019 1.00 88.38 106 ASP A N 1
ATOM 841 C CA . ASP A 1 106 ? -8.962 8.716 14.182 1.00 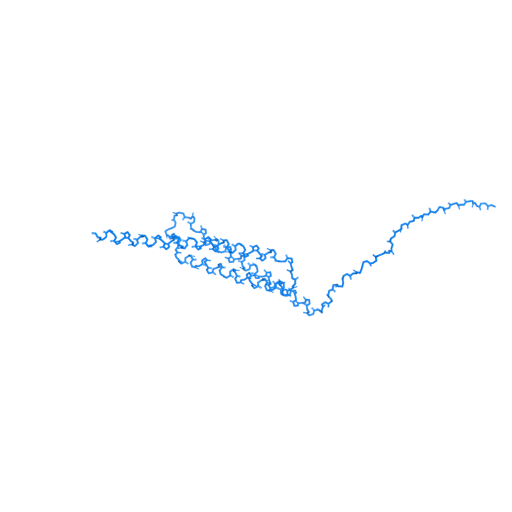88.38 106 ASP A CA 1
ATOM 842 C C . ASP A 1 106 ? -7.875 8.092 13.289 1.00 88.38 106 ASP A C 1
ATOM 844 O O . ASP A 1 106 ? -6.835 8.700 13.069 1.00 88.38 106 ASP A O 1
ATOM 848 N N . LYS A 1 107 ? -8.115 6.892 12.746 1.00 88.75 107 LYS A N 1
ATOM 849 C CA . LYS A 1 107 ? -7.172 6.176 11.876 1.00 88.75 107 LYS A CA 1
ATOM 850 C C . LYS A 1 107 ? -7.419 6.395 10.383 1.00 88.75 107 LYS A C 1
ATOM 852 O O . LYS A 1 107 ? -6.615 5.944 9.571 1.00 88.75 107 LYS A O 1
ATOM 857 N N . ALA A 1 108 ? -8.482 7.111 10.009 1.00 87.25 108 ALA A N 1
ATOM 858 C CA . ALA A 1 108 ? -8.823 7.359 8.607 1.00 87.25 108 ALA A CA 1
ATOM 859 C C . ALA A 1 108 ? -7.719 8.125 7.857 1.00 87.25 108 ALA A C 1
ATOM 861 O O . ALA A 1 108 ? -7.403 7.788 6.719 1.00 87.25 108 ALA A O 1
ATOM 862 N N . GLU A 1 109 ? -7.087 9.105 8.508 1.00 90.19 109 GLU A N 1
ATOM 863 C CA . GLU A 1 109 ? -5.988 9.883 7.918 1.00 90.19 109 GLU A CA 1
ATOM 864 C C . GLU A 1 109 ? -4.760 9.014 7.619 1.00 90.19 109 GLU A C 1
ATOM 866 O O . GLU A 1 109 ? -4.115 9.186 6.589 1.00 90.19 109 GLU A O 1
ATOM 871 N N . ILE A 1 110 ? -4.468 8.036 8.482 1.00 90.50 110 ILE A N 1
ATOM 872 C CA . ILE A 1 110 ? -3.329 7.124 8.309 1.00 90.50 110 ILE A CA 1
ATOM 873 C C . ILE A 1 110 ? -3.552 6.213 7.098 1.00 90.50 110 ILE A C 1
ATOM 875 O O . ILE A 1 110 ? -2.645 6.026 6.289 1.00 90.50 110 ILE A O 1
ATOM 879 N N . VAL A 1 111 ? -4.768 5.676 6.949 1.00 91.31 111 VAL A N 1
ATOM 880 C CA . VAL A 1 111 ? -5.151 4.874 5.776 1.00 91.31 111 VAL A CA 1
ATOM 881 C C . VAL A 1 111 ? -5.039 5.705 4.501 1.00 91.31 111 VAL A C 1
ATOM 883 O O . VAL A 1 111 ? -4.501 5.226 3.505 1.00 91.31 111 VAL A O 1
ATOM 886 N N . LEU A 1 112 ? -5.536 6.945 4.526 1.00 92.12 112 LEU A N 1
ATOM 887 C CA . LEU A 1 112 ? -5.491 7.835 3.370 1.00 92.12 112 LEU A CA 1
ATOM 888 C C . LEU A 1 112 ? -4.045 8.131 2.956 1.00 92.12 112 LEU A C 1
ATOM 890 O O . LEU A 1 112 ? -3.700 7.943 1.795 1.00 92.12 112 LEU A O 1
ATOM 894 N N . ALA A 1 113 ? -3.180 8.477 3.912 1.00 91.81 113 ALA A N 1
ATOM 895 C CA . ALA A 1 113 ? -1.766 8.724 3.648 1.00 91.81 113 ALA A CA 1
ATOM 896 C C . ALA A 1 113 ? -1.061 7.501 3.030 1.00 91.81 113 ALA A C 1
ATOM 898 O O . ALA A 1 113 ? -0.288 7.645 2.082 1.00 91.81 113 ALA A O 1
ATOM 899 N N . ALA A 1 114 ? -1.351 6.291 3.522 1.00 90.06 114 ALA A N 1
ATOM 900 C CA . ALA A 1 114 ? -0.795 5.057 2.966 1.00 90.06 114 ALA A CA 1
ATOM 901 C C . ALA A 1 114 ? -1.305 4.775 1.537 1.00 90.06 114 ALA A C 1
ATOM 903 O O . ALA A 1 114 ? -0.524 4.391 0.661 1.00 90.06 114 ALA A O 1
ATOM 904 N N . LYS A 1 115 ? -2.593 5.023 1.263 1.00 92.06 115 LYS A N 1
ATOM 905 C CA . LYS A 1 115 ? -3.181 4.905 -0.084 1.00 92.06 115 LYS A CA 1
ATOM 906 C C . LYS A 1 115 ? -2.586 5.910 -1.066 1.00 92.06 115 LYS A C 1
ATOM 908 O O . LYS A 1 115 ? -2.267 5.534 -2.196 1.00 92.06 115 LYS A O 1
ATOM 913 N N . ASP A 1 116 ? -2.399 7.155 -0.642 1.00 93.69 116 ASP A N 1
ATOM 914 C CA . ASP A 1 116 ? -1.800 8.209 -1.464 1.00 93.69 116 ASP A CA 1
ATOM 915 C C . ASP A 1 116 ? -0.339 7.881 -1.790 1.00 93.69 116 ASP A C 1
ATOM 917 O O . ASP A 1 116 ? 0.082 7.980 -2.946 1.00 93.69 116 ASP A O 1
ATOM 921 N N . ALA A 1 117 ? 0.425 7.408 -0.800 1.00 90.25 117 ALA A N 1
ATOM 922 C CA . ALA A 1 117 ? 1.798 6.954 -0.999 1.00 90.25 117 ALA A CA 1
ATOM 923 C C . ALA A 1 117 ? 1.875 5.778 -1.986 1.00 90.25 117 ALA A C 1
ATOM 925 O O . ALA A 1 117 ? 2.693 5.804 -2.910 1.00 90.25 117 ALA A O 1
ATOM 926 N N . THR A 1 118 ? 0.988 4.789 -1.836 1.00 90.62 118 THR A N 1
ATOM 927 C CA . THR A 1 118 ? 0.902 3.630 -2.738 1.00 90.62 118 THR A CA 1
ATOM 928 C C . THR A 1 118 ? 0.555 4.063 -4.162 1.00 90.62 118 THR A C 1
ATOM 930 O O . THR A 1 118 ? 1.241 3.678 -5.104 1.00 90.62 118 THR A O 1
ATOM 933 N N . SER A 1 119 ? -0.451 4.925 -4.327 1.00 90.88 119 SER A N 1
ATOM 934 C CA . SER A 1 119 ? -0.895 5.418 -5.640 1.00 90.88 119 SER A CA 1
ATOM 935 C C . SER A 1 119 ? 0.183 6.257 -6.329 1.00 90.88 119 SER A C 1
ATOM 937 O O . SER A 1 119 ? 0.424 6.113 -7.525 1.00 90.88 119 SER A O 1
ATOM 939 N N . SER A 1 120 ? 0.886 7.102 -5.567 1.00 89.88 120 SER A N 1
ATOM 940 C CA . SER A 1 120 ? 2.019 7.882 -6.069 1.00 89.88 120 SER A CA 1
ATOM 941 C C . SER A 1 120 ? 3.172 6.985 -6.527 1.00 89.88 120 SER A C 1
ATOM 943 O O . SER A 1 120 ? 3.774 7.236 -7.571 1.00 89.88 120 SER A O 1
ATOM 945 N N . ALA A 1 121 ? 3.481 5.932 -5.767 1.00 86.44 121 ALA A N 1
ATOM 946 C CA . ALA A 1 121 ? 4.501 4.961 -6.147 1.00 86.44 121 ALA A CA 1
ATOM 947 C C . ALA A 1 121 ? 4.086 4.142 -7.379 1.00 86.44 121 ALA A C 1
ATOM 949 O O . ALA A 1 121 ? 4.921 3.924 -8.255 1.00 86.44 121 ALA A O 1
ATOM 950 N N . LEU A 1 122 ? 2.808 3.767 -7.485 1.00 88.75 122 LEU A N 1
ATOM 951 C CA . LEU A 1 122 ? 2.266 3.022 -8.621 1.00 88.75 122 LEU A CA 1
ATOM 952 C C . LEU A 1 122 ? 2.360 3.831 -9.915 1.00 88.75 122 LEU A C 1
ATOM 954 O O . LEU A 1 122 ? 2.920 3.345 -10.889 1.00 88.75 122 LEU A O 1
ATOM 958 N N . ALA A 1 123 ? 1.926 5.094 -9.894 1.00 86.81 123 ALA A N 1
ATOM 959 C CA . ALA A 1 123 ? 2.009 5.974 -11.059 1.00 86.81 123 ALA A CA 1
ATOM 960 C C . ALA A 1 123 ? 3.457 6.165 -11.545 1.00 86.81 123 ALA A C 1
ATOM 962 O O . ALA A 1 123 ? 3.722 6.168 -12.748 1.00 86.81 123 ALA A O 1
ATOM 963 N N . ARG A 1 124 ? 4.416 6.291 -10.613 1.00 81.75 124 ARG A N 1
ATOM 964 C CA . ARG A 1 124 ? 5.845 6.348 -10.962 1.00 81.75 124 ARG A CA 1
ATOM 965 C C . ARG A 1 124 ? 6.324 5.044 -11.589 1.00 81.75 124 ARG A C 1
ATOM 967 O O . ARG A 1 124 ? 7.026 5.094 -12.593 1.00 81.75 124 ARG A O 1
ATOM 974 N N . ALA A 1 125 ? 5.950 3.902 -11.013 1.00 82.75 125 ALA A N 1
ATOM 975 C CA . ALA A 1 125 ? 6.311 2.606 -11.564 1.00 82.75 125 ALA A CA 1
ATOM 976 C C . ALA A 1 125 ? 5.730 2.448 -12.978 1.00 82.75 125 ALA A C 1
ATOM 978 O O . ALA A 1 125 ? 6.481 2.216 -13.917 1.00 82.75 125 ALA A O 1
ATOM 979 N N . GLU A 1 126 ? 4.432 2.646 -13.185 1.00 83.94 126 GLU A N 1
ATOM 980 C CA . GLU A 1 126 ? 3.792 2.481 -14.499 1.00 83.94 126 GLU A CA 1
ATOM 981 C C . GLU A 1 126 ? 4.442 3.330 -15.603 1.00 83.94 126 GLU A C 1
ATOM 983 O O . GLU A 1 126 ? 4.739 2.797 -16.674 1.00 83.94 126 GLU A O 1
ATOM 988 N N . ALA A 1 127 ? 4.772 4.596 -15.323 1.00 81.00 127 ALA A N 1
ATOM 989 C CA . ALA A 1 127 ? 5.448 5.475 -16.281 1.00 81.00 127 ALA A CA 1
ATOM 990 C C . ALA A 1 127 ? 6.831 4.949 -16.719 1.00 81.00 127 ALA A C 1
ATOM 992 O O . ALA A 1 127 ? 7.218 5.063 -17.889 1.00 81.00 127 ALA A O 1
ATOM 993 N N . VAL A 1 128 ? 7.578 4.341 -15.792 1.00 75.12 128 VAL A N 1
ATOM 994 C CA . VAL A 1 128 ? 8.863 3.692 -16.097 1.00 75.12 128 VAL A CA 1
ATOM 995 C C . VAL A 1 128 ? 8.647 2.470 -16.993 1.00 75.12 128 VAL A C 1
ATOM 997 O O . VAL A 1 128 ? 9.345 2.326 -17.996 1.00 75.12 128 VAL A O 1
ATOM 1000 N N . ARG A 1 129 ? 7.622 1.649 -16.715 1.00 77.81 129 ARG A N 1
ATOM 1001 C CA . ARG A 1 129 ? 7.288 0.466 -17.534 1.00 77.81 129 ARG A CA 1
ATOM 1002 C C . ARG A 1 129 ? 7.037 0.831 -18.987 1.00 77.81 129 ARG A C 1
ATOM 1004 O O . ARG A 1 129 ? 7.522 0.171 -19.901 1.00 77.81 129 ARG A O 1
ATOM 1011 N N . GLU A 1 130 ? 6.222 1.860 -19.197 1.00 80.12 130 GLU A N 1
ATOM 1012 C CA . GLU A 1 130 ? 5.837 2.314 -20.532 1.00 80.12 130 GLU A CA 1
ATOM 1013 C C . GLU A 1 130 ? 7.053 2.821 -21.312 1.00 80.12 130 GLU A C 1
ATOM 1015 O O . GLU A 1 130 ? 7.217 2.502 -22.492 1.00 80.12 130 GLU A O 1
ATOM 1020 N N . SER A 1 131 ? 7.949 3.535 -20.627 1.00 76.25 131 SER A N 1
ATOM 1021 C CA . SER A 1 131 ? 9.206 4.024 -21.197 1.00 76.25 131 SER A CA 1
ATOM 1022 C C . SER A 1 131 ? 10.146 2.877 -21.596 1.00 76.25 131 SER A C 1
ATOM 1024 O O . SER A 1 131 ? 10.729 2.906 -22.682 1.00 76.25 131 SER A O 1
ATOM 1026 N N . GLU A 1 132 ? 10.264 1.834 -20.769 1.00 74.75 132 GLU A N 1
ATOM 1027 C CA . GLU A 1 132 ? 11.059 0.638 -21.080 1.00 74.75 132 GLU A CA 1
ATOM 1028 C C . GLU A 1 132 ? 10.518 -0.129 -22.288 1.00 74.75 132 GLU A C 1
ATOM 1030 O O . GLU A 1 132 ? 11.277 -0.478 -23.196 1.00 74.75 132 GLU A O 1
ATOM 1035 N N . ILE A 1 133 ? 9.203 -0.358 -22.342 1.00 79.19 133 ILE A N 1
ATOM 1036 C CA . ILE A 1 133 ? 8.559 -1.031 -23.479 1.00 79.19 133 ILE A CA 1
ATOM 1037 C C . ILE A 1 133 ? 8.827 -0.251 -24.774 1.00 79.19 133 ILE A C 1
ATOM 1039 O O . ILE A 1 133 ? 9.167 -0.845 -25.804 1.00 79.19 133 ILE A O 1
ATOM 1043 N N . ALA A 1 134 ? 8.740 1.082 -24.723 1.00 80.12 134 ALA A N 1
ATOM 1044 C CA . ALA A 1 134 ? 9.049 1.940 -25.860 1.00 80.12 134 ALA A CA 1
ATOM 1045 C C . ALA A 1 134 ? 10.522 1.824 -26.297 1.00 80.12 134 ALA A C 1
ATOM 1047 O O . ALA A 1 134 ? 10.794 1.717 -27.495 1.00 80.12 134 ALA A O 1
ATOM 1048 N N . LEU A 1 135 ? 11.468 1.782 -25.351 1.00 80.19 135 LEU A N 1
ATOM 1049 C CA . LEU A 1 135 ? 12.898 1.595 -25.632 1.00 80.19 135 LEU A CA 1
ATOM 1050 C C . LEU A 1 135 ? 13.196 0.237 -26.279 1.00 80.19 135 LEU A C 1
ATOM 1052 O O . LEU A 1 135 ? 13.958 0.177 -27.248 1.00 80.19 135 LEU A O 1
ATOM 1056 N N . ILE A 1 136 ? 12.587 -0.844 -25.785 1.00 81.19 136 ILE A N 1
ATOM 1057 C CA . ILE A 1 136 ? 12.732 -2.187 -26.367 1.00 81.19 136 ILE A CA 1
ATOM 1058 C C . ILE A 1 136 ? 12.216 -2.186 -27.809 1.00 81.19 136 ILE A C 1
ATOM 1060 O O . ILE A 1 136 ? 12.941 -2.586 -28.723 1.00 81.19 136 ILE A O 1
ATOM 1064 N N . SER A 1 137 ? 11.013 -1.650 -28.036 1.00 84.19 137 SER A N 1
ATOM 1065 C CA . SER A 1 137 ? 10.426 -1.534 -29.375 1.00 84.19 137 SER A CA 1
ATOM 1066 C C . SER A 1 137 ? 11.301 -0.700 -30.321 1.00 84.19 137 SER A C 1
ATOM 1068 O O . SER A 1 137 ? 11.54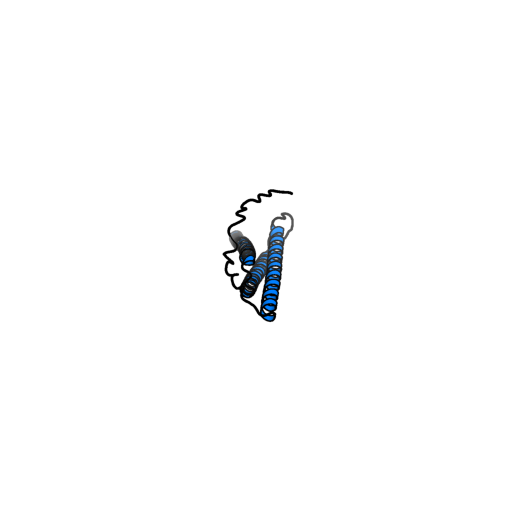8 -1.100 -31.461 1.00 84.19 137 SER A O 1
ATOM 1070 N N . ALA A 1 138 ? 11.827 0.440 -29.862 1.00 82.00 138 ALA A N 1
ATOM 1071 C CA . ALA A 1 138 ? 12.719 1.283 -30.658 1.00 82.00 138 ALA A CA 1
ATOM 1072 C C . ALA A 1 138 ? 14.018 0.549 -31.030 1.00 82.00 138 ALA A C 1
ATOM 1074 O O . ALA A 1 138 ? 14.473 0.625 -32.174 1.00 82.00 138 ALA A O 1
ATOM 1075 N N . ARG A 1 139 ? 14.592 -0.218 -30.094 1.00 83.62 139 ARG A N 1
ATOM 1076 C CA . ARG A 1 139 ? 15.791 -1.032 -30.333 1.00 83.62 139 ARG A CA 1
ATOM 1077 C C . ARG A 1 139 ? 15.538 -2.141 -31.354 1.00 83.62 139 ARG A C 1
ATOM 1079 O O . ARG A 1 139 ? 16.393 -2.384 -32.206 1.00 83.62 139 ARG A O 1
ATOM 1086 N N . GLU A 1 140 ? 14.376 -2.787 -31.309 1.00 86.56 140 GLU A N 1
ATOM 1087 C CA . GLU A 1 140 ? 13.982 -3.781 -32.311 1.00 86.56 140 GLU A CA 1
ATOM 1088 C C . GLU A 1 140 ? 13.820 -3.167 -33.705 1.00 86.56 140 GLU A C 1
ATOM 1090 O O . GLU A 1 140 ? 14.299 -3.740 -34.686 1.00 86.56 140 GLU A O 1
ATOM 1095 N N . GLN A 1 141 ? 13.183 -1.998 -33.805 1.00 85.50 141 GLN A N 1
ATOM 1096 C CA . GLN A 1 141 ? 13.015 -1.281 -35.072 1.00 85.50 141 GLN A CA 1
ATOM 1097 C C . GLN A 1 141 ? 14.364 -0.874 -35.673 1.00 85.50 141 GLN A C 1
ATOM 1099 O O . GLN A 1 141 ? 14.602 -1.123 -36.854 1.00 85.50 141 GLN A O 1
ATOM 1104 N N . LEU A 1 142 ? 15.279 -0.341 -34.856 1.00 83.88 142 LEU A N 1
ATOM 1105 C CA . LEU A 1 142 ? 16.660 -0.050 -35.254 1.00 83.88 142 LEU A CA 1
ATOM 1106 C C . LEU A 1 142 ? 17.382 -1.313 -35.735 1.00 83.88 142 LEU A C 1
ATOM 1108 O O . LEU A 1 142 ? 17.999 -1.311 -36.797 1.00 83.88 142 LEU A O 1
ATOM 1112 N N . GLY A 1 143 ? 17.253 -2.418 -34.998 1.00 84.50 143 GLY A N 1
ATOM 1113 C CA . GLY A 1 143 ? 17.836 -3.703 -35.378 1.00 84.50 143 GLY A CA 1
ATOM 1114 C C . GLY A 1 143 ? 17.300 -4.257 -36.702 1.00 84.50 143 GLY A C 1
ATOM 1115 O O . GLY A 1 143 ? 18.037 -4.945 -37.404 1.00 84.50 143 GLY A O 1
ATOM 1116 N N . ARG A 1 144 ? 16.045 -3.959 -37.066 1.00 83.38 144 ARG A N 1
ATOM 1117 C CA . ARG A 1 144 ? 15.472 -4.299 -38.381 1.00 83.38 144 ARG A CA 1
ATOM 1118 C C . ARG A 1 144 ? 15.958 -3.350 -39.476 1.00 83.38 144 ARG A C 1
ATOM 1120 O O . ARG A 1 144 ? 16.295 -3.824 -40.552 1.00 83.38 144 ARG A O 1
ATOM 1127 N N . ALA A 1 145 ? 16.036 -2.050 -39.193 1.00 75.56 145 ALA A N 1
ATOM 1128 C CA . ALA A 1 145 ? 16.493 -1.036 -40.143 1.00 75.56 145 ALA A CA 1
ATOM 1129 C C . ALA A 1 145 ? 17.970 -1.205 -40.532 1.00 75.56 145 ALA A C 1
ATOM 1131 O O . ALA A 1 145 ? 18.314 -1.000 -41.683 1.00 75.56 145 ALA A O 1
ATOM 1132 N N . VAL A 1 146 ? 18.830 -1.631 -39.600 1.00 76.56 146 VAL A N 1
ATOM 1133 C CA . VAL A 1 146 ? 20.259 -1.903 -39.862 1.00 76.56 146 VAL A CA 1
ATOM 1134 C C . VAL A 1 146 ? 20.479 -3.178 -40.697 1.00 76.56 146 VAL A C 1
ATOM 1136 O O . VAL A 1 146 ? 21.565 -3.387 -41.228 1.00 76.56 146 VAL A O 1
ATOM 1139 N N . ARG A 1 147 ? 19.473 -4.058 -40.806 1.00 72.12 147 ARG A N 1
ATOM 1140 C CA . ARG A 1 147 ? 19.545 -5.296 -41.607 1.00 72.12 147 ARG A CA 1
ATOM 1141 C C . ARG A 1 147 ? 19.051 -5.130 -43.053 1.00 72.12 147 ARG A C 1
ATOM 1143 O O . ARG A 1 147 ? 19.167 -6.093 -43.808 1.00 72.12 147 ARG A O 1
ATOM 1150 N N . LEU A 1 148 ? 18.471 -3.979 -43.402 1.00 53.72 148 LEU A N 1
ATOM 1151 C CA . LEU A 1 148 ? 18.044 -3.604 -44.757 1.00 53.72 148 LEU A CA 1
ATOM 1152 C C . LEU A 1 148 ? 19.123 -2.753 -45.431 1.00 53.72 148 LEU A C 1
ATOM 1154 O O . LEU A 1 148 ? 19.261 -2.891 -46.665 1.00 53.72 148 LEU A O 1
#

pLDDT: mean 78.24, std 17.42, range [34.69, 96.56]

Sequence (148 aa):
MRAMERTRNVDAGSRIGRVKPKTLTPQFTFEEQERRFKARSDGEHRIEQANHFIAQACTEASFDAIPFLPGCWTLELHTKVLQLLDLANENCKEAETQFITAGAKDKAEIVLAAKDATSSALARAEAVRESEIALISAREQLGRAVRL